Protein AF-G9JKN8-F1 (afdb_monomer_lite)

InterPro domains:
  IPR001750 NADH:quinone oxidoreductase/Mrp antiporter, transmembrane domain [PF00361] (1-66)

Secondary structure (DSSP, 8-state):
-HHHHHHHHHHHHHHHT--TT-HHHHHHHHHHHHHHHHHHHHHHHHHHHHHHHHS---HHHHHHHHH----

pLDDT: mean 93.38, std 10.43, range [43.5, 98.0]

Structure (mmCIF, N/CA/C/O backbone):
data_AF-G9JKN8-F1
#
_entry.id   AF-G9JKN8-F1
#
loop_
_atom_site.group_PDB
_atom_site.id
_atom_site.type_symbol
_atom_site.label_atom_id
_atom_site.label_alt_id
_atom_site.label_comp_id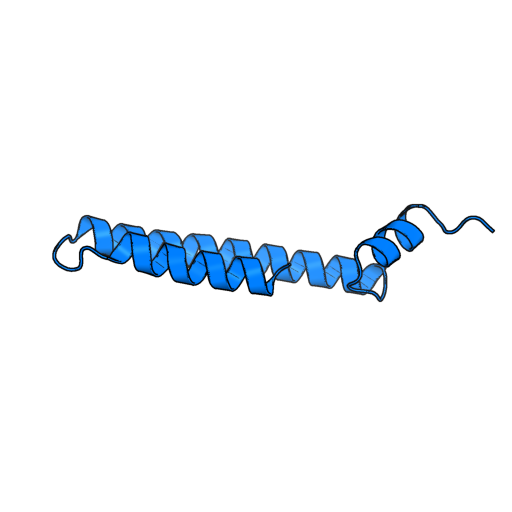
_atom_site.label_asym_id
_atom_site.label_entity_id
_atom_site.label_seq_id
_atom_site.pdbx_PDB_ins_code
_atom_site.Cartn_x
_atom_site.Cartn_y
_atom_site.Cartn_z
_atom_site.occupancy
_atom_site.B_iso_or_equiv
_atom_site.auth_seq_id
_atom_site.auth_comp_id
_atom_site.auth_asym_id
_atom_site.auth_atom_id
_atom_site.pdbx_PDB_model_num
ATOM 1 N N . VAL A 1 1 ? -1.491 -4.363 -10.005 1.00 92.19 1 VAL A N 1
ATOM 2 C CA . VAL A 1 1 ? -0.971 -4.549 -8.626 1.00 92.19 1 VAL A CA 1
ATOM 3 C C . VAL A 1 1 ? -1.446 -3.436 -7.697 1.00 92.19 1 VAL A C 1
ATOM 5 O O . VAL A 1 1 ? -2.256 -3.739 -6.836 1.00 92.19 1 VAL A O 1
ATOM 8 N N . TYR A 1 2 ? -1.045 -2.173 -7.906 1.00 96.12 2 TYR A N 1
ATOM 9 C CA . TYR A 1 2 ? -1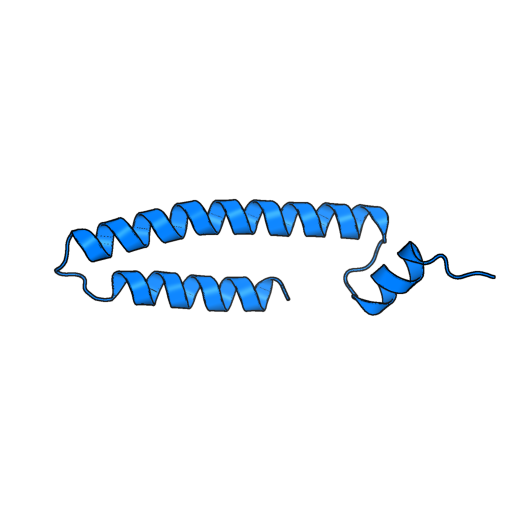.387 -1.038 -7.024 1.00 96.12 2 TYR A CA 1
ATOM 10 C C . TYR A 1 2 ? -2.876 -0.934 -6.648 1.00 96.12 2 TYR A C 1
ATOM 12 O O . TYR A 1 2 ? -3.206 -0.982 -5.472 1.00 96.12 2 TYR A O 1
ATOM 20 N N . LEU A 1 3 ? -3.785 -0.917 -7.631 1.00 96.31 3 LEU A N 1
ATOM 21 C CA . LEU A 1 3 ? -5.235 -0.865 -7.375 1.00 96.31 3 LEU A CA 1
ATOM 22 C C . LEU A 1 3 ? -5.757 -2.009 -6.489 1.00 96.31 3 LEU A C 1
ATOM 24 O O . LEU A 1 3 ? -6.651 -1.795 -5.678 1.00 96.31 3 LEU A O 1
ATOM 28 N N . GLY A 1 4 ? -5.206 -3.218 -6.633 1.00 97.62 4 GLY A N 1
ATOM 29 C CA . GLY A 1 4 ? -5.589 -4.351 -5.787 1.00 97.62 4 GLY A CA 1
ATOM 30 C C . GLY A 1 4 ? -5.122 -4.174 -4.342 1.00 97.62 4 GLY A C 1
ATOM 31 O O . GLY A 1 4 ? -5.844 -4.538 -3.418 1.00 97.62 4 GLY A O 1
ATOM 32 N N . LEU A 1 5 ? -3.945 -3.568 -4.150 1.00 97.12 5 LEU A N 1
ATOM 33 C CA . LEU A 1 5 ? -3.427 -3.226 -2.826 1.00 97.12 5 LEU A CA 1
ATOM 34 C C . LEU A 1 5 ? -4.242 -2.105 -2.176 1.00 97.12 5 LEU A C 1
ATOM 36 O O . LEU A 1 5 ? -4.571 -2.227 -1.003 1.00 97.12 5 LEU A O 1
ATOM 40 N N . GLU A 1 6 ? -4.631 -1.073 -2.928 1.00 97.31 6 GLU A N 1
ATOM 41 C CA . GLU A 1 6 ? -5.502 -0.002 -2.423 1.00 97.31 6 GLU A CA 1
ATOM 42 C C . GLU A 1 6 ? -6.872 -0.532 -1.996 1.00 97.31 6 GLU A C 1
ATOM 44 O O . GLU A 1 6 ? -7.350 -0.213 -0.909 1.00 97.31 6 GLU A O 1
ATOM 49 N N . LEU A 1 7 ? -7.488 -1.396 -2.809 1.00 97.88 7 LEU A N 1
ATOM 50 C CA . LEU A 1 7 ? -8.767 -2.016 -2.465 1.00 97.88 7 LEU A CA 1
ATOM 51 C C . LEU A 1 7 ? -8.657 -2.836 -1.170 1.00 97.88 7 LEU A C 1
ATOM 53 O O . LEU A 1 7 ? -9.472 -2.671 -0.262 1.00 97.88 7 LEU A O 1
ATOM 57 N N . LEU A 1 8 ? -7.627 -3.683 -1.063 1.00 97.75 8 LEU A N 1
ATOM 58 C CA . LEU A 1 8 ? -7.348 -4.460 0.145 1.00 97.75 8 LEU A CA 1
ATOM 59 C C . LEU A 1 8 ? -7.132 -3.551 1.363 1.00 97.75 8 LEU A C 1
ATOM 61 O O . LEU A 1 8 ? -7.686 -3.812 2.431 1.00 97.75 8 LEU A O 1
ATOM 65 N N . ALA A 1 9 ? -6.340 -2.491 1.202 1.00 96.69 9 ALA A N 1
ATOM 66 C CA . ALA A 1 9 ? -6.018 -1.550 2.264 1.00 96.69 9 ALA A CA 1
ATOM 67 C C . ALA A 1 9 ? -7.275 -0.838 2.776 1.00 96.69 9 ALA A C 1
ATOM 69 O O . ALA A 1 9 ? -7.531 -0.855 3.977 1.00 96.69 9 ALA A O 1
ATOM 70 N N . LEU A 1 10 ? -8.115 -0.308 1.880 1.00 96.31 10 LEU A N 1
ATOM 71 C CA . LEU A 1 10 ? -9.378 0.342 2.240 1.00 96.31 10 LEU A CA 1
ATOM 72 C C . LEU A 1 10 ? -10.322 -0.606 2.994 1.00 96.31 10 LEU A C 1
ATOM 74 O O . LEU A 1 10 ? -10.893 -0.220 4.017 1.00 96.31 10 LEU A O 1
ATOM 78 N N . CYS A 1 11 ? -10.449 -1.858 2.543 1.00 97.38 11 CYS A N 1
ATOM 79 C CA . CYS A 1 11 ? -11.223 -2.873 3.259 1.00 97.38 11 CYS A CA 1
ATOM 80 C C . CYS A 1 11 ? -10.641 -3.166 4.650 1.00 97.38 11 CYS A C 1
ATOM 82 O O . CYS A 1 11 ? -11.390 -3.297 5.618 1.00 97.38 11 CYS A O 1
ATOM 84 N N . SER A 1 12 ? -9.314 -3.234 4.773 1.00 97.00 12 SER A N 1
ATOM 85 C CA . SER A 1 12 ? -8.637 -3.477 6.049 1.00 97.00 12 SER A CA 1
ATOM 86 C C . SER A 1 12 ? -8.799 -2.308 7.025 1.00 97.00 12 SER A C 1
ATOM 88 O O . SER A 1 12 ? -9.102 -2.518 8.198 1.00 97.00 12 SER A O 1
ATOM 90 N N . TYR A 1 13 ? -8.700 -1.065 6.545 1.00 95.81 13 TYR A N 1
ATOM 91 C CA . TYR A 1 13 ? -8.954 0.133 7.346 1.00 95.81 13 TYR A CA 1
ATOM 92 C C . TYR A 1 13 ? -10.373 0.139 7.923 1.00 95.81 13 TYR A C 1
ATOM 94 O O . TYR A 1 13 ? -10.560 0.411 9.110 1.00 95.81 13 TYR A O 1
ATOM 102 N N . ALA A 1 14 ? -11.366 -0.219 7.102 1.00 95.44 14 ALA A N 1
ATOM 103 C CA . ALA A 1 14 ? -12.747 -0.361 7.550 1.00 95.44 14 ALA A CA 1
ATOM 104 C C . ALA A 1 14 ? -12.900 -1.483 8.591 1.00 95.44 14 ALA A C 1
ATOM 106 O O . ALA A 1 14 ? -13.614 -1.312 9.578 1.00 95.44 14 ALA A O 1
ATOM 107 N N . LEU A 1 15 ? -12.197 -2.605 8.405 1.00 97.50 15 LEU A N 1
ATOM 108 C CA . LEU A 1 15 ? -12.239 -3.744 9.320 1.00 97.50 15 LEU A CA 1
ATOM 109 C C . LEU A 1 15 ? -11.638 -3.414 10.696 1.00 97.50 15 LEU A C 1
ATOM 111 O O . LEU A 1 15 ? -12.208 -3.790 11.718 1.00 97.50 15 LEU A O 1
ATOM 115 N N . VAL A 1 16 ? -10.531 -2.666 10.749 1.00 97.19 16 VAL A N 1
ATOM 116 C CA . VAL A 1 16 ? -9.914 -2.229 12.017 1.00 97.19 16 VAL A CA 1
ATOM 117 C C . VAL A 1 16 ? -10.838 -1.292 12.807 1.00 97.19 16 VAL A C 1
ATOM 119 O O . VAL A 1 16 ? -10.856 -1.336 14.039 1.00 97.19 16 VAL A O 1
ATOM 122 N N . GLY A 1 17 ? -11.638 -0.481 12.110 1.00 96.06 17 GLY A N 1
ATOM 123 C CA . GLY A 1 17 ? -12.612 0.448 12.692 1.00 96.06 17 GLY A CA 1
ATOM 124 C C . GLY A 1 17 ? -14.022 -0.121 12.881 1.00 96.06 17 GLY A C 1
ATOM 125 O O . GLY A 1 17 ? -14.956 0.656 13.087 1.00 96.06 17 GLY A O 1
ATOM 126 N N . VAL A 1 18 ? -14.214 -1.443 12.775 1.00 96.94 18 VAL A N 1
ATOM 127 C CA . VAL A 1 18 ? -15.558 -2.048 12.787 1.00 96.94 18 VAL A CA 1
ATOM 128 C C . VAL A 1 18 ? -16.291 -1.832 14.116 1.00 96.94 18 VAL A C 1
ATOM 130 O O . VAL A 1 18 ? -17.508 -1.644 14.131 1.00 96.94 18 VAL A O 1
ATOM 133 N 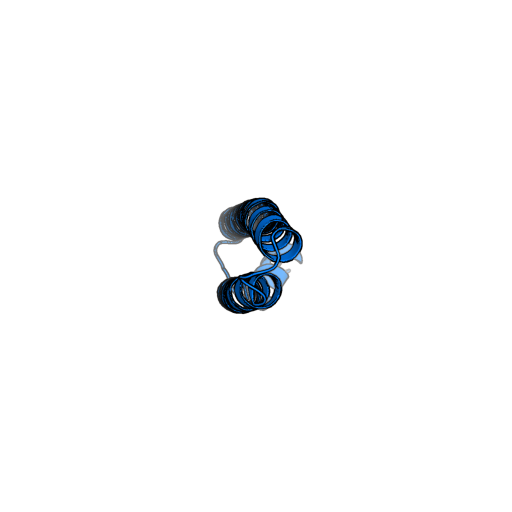N . ASN A 1 19 ? -15.560 -1.805 15.235 1.00 96.50 19 ASN A N 1
ATOM 134 C CA . ASN A 1 19 ? -16.129 -1.598 16.563 1.00 96.50 19 ASN A CA 1
ATOM 135 C C . ASN A 1 19 ? -16.181 -0.103 16.913 1.00 96.50 19 ASN A C 1
ATOM 137 O O . ASN A 1 19 ? -15.316 0.421 17.618 1.00 96.50 19 ASN A O 1
ATOM 141 N N . ARG A 1 20 ? -17.221 0.577 16.422 1.00 91.00 20 ARG A N 1
ATOM 142 C CA . ARG A 1 20 ? -17.375 2.040 16.521 1.00 91.00 20 ARG A CA 1
ATOM 143 C C . ARG A 1 20 ? -17.514 2.565 17.954 1.00 91.00 20 ARG A C 1
ATOM 145 O O . ARG A 1 20 ? -17.146 3.708 18.205 1.00 91.00 20 ARG A O 1
ATOM 152 N N . ASP A 1 21 ? -17.998 1.746 18.887 1.00 94.50 21 ASP A N 1
ATOM 153 C CA . ASP A 1 21 ? -18.152 2.136 20.297 1.00 94.50 21 ASP A CA 1
ATOM 154 C C . ASP A 1 21 ? -16.816 2.098 21.058 1.00 94.50 21 ASP A C 1
ATOM 156 O O . ASP A 1 21 ? -16.650 2.727 22.107 1.00 94.50 21 ASP A O 1
ATOM 160 N N . SER A 1 22 ? -15.820 1.391 20.515 1.00 96.69 22 SER A N 1
ATOM 161 C CA . SER A 1 22 ? -14.478 1.342 21.080 1.00 96.69 22 SER A CA 1
ATOM 162 C C . SER A 1 22 ? -13.632 2.514 20.590 1.00 96.69 22 SER A C 1
ATOM 164 O O . SER A 1 22 ? -13.220 2.593 19.428 1.00 96.69 22 SER A O 1
ATOM 166 N N . LYS A 1 23 ? -13.273 3.398 21.528 1.00 95.12 23 LYS A N 1
ATOM 167 C CA . LYS A 1 23 ? -12.322 4.494 21.282 1.00 95.12 23 LYS A CA 1
ATOM 168 C C . LYS A 1 23 ? -10.976 3.980 20.761 1.00 95.12 23 LYS A C 1
ATOM 170 O O . LYS A 1 23 ? -10.401 4.593 19.869 1.00 95.12 23 LYS A O 1
ATOM 175 N N . ILE A 1 24 ? -10.522 2.826 21.260 1.00 97.12 24 ILE A N 1
ATOM 176 C CA . ILE A 1 24 ? -9.267 2.191 20.833 1.00 97.12 24 ILE A CA 1
ATOM 177 C C . ILE A 1 24 ? -9.360 1.740 19.370 1.00 97.12 24 ILE A C 1
ATOM 179 O O . ILE A 1 24 ? -8.430 1.975 18.607 1.00 97.12 24 ILE A O 1
ATOM 183 N N . SER A 1 25 ? -10.481 1.131 18.961 1.00 96.88 25 SER A N 1
ATOM 184 C CA . SER A 1 25 ? -10.694 0.698 17.567 1.00 96.88 25 SER A CA 1
ATOM 185 C C . SER A 1 25 ? -10.712 1.892 16.612 1.00 96.88 25 SER A C 1
ATOM 187 O O . SER A 1 25 ? -10.048 1.863 15.578 1.00 96.88 25 SER A O 1
ATOM 189 N N . THR A 1 26 ? -11.390 2.975 16.997 1.00 95.50 26 THR A N 1
ATOM 190 C CA . THR A 1 26 ? -11.449 4.207 16.195 1.00 95.50 26 THR A CA 1
ATOM 191 C C . THR A 1 26 ? -10.071 4.862 16.060 1.00 95.50 26 THR A C 1
ATOM 193 O O . THR A 1 26 ? -9.667 5.249 14.963 1.00 95.50 26 THR A O 1
ATOM 196 N N . GLU A 1 27 ? -9.311 4.948 17.155 1.00 97.06 27 GLU A N 1
ATOM 197 C CA . GLU A 1 27 ? -7.951 5.492 17.142 1.00 97.06 27 GLU A CA 1
ATOM 198 C C . GLU A 1 27 ? -6.993 4.619 16.315 1.00 97.06 27 GLU A C 1
ATOM 200 O O . GLU A 1 27 ? -6.208 5.140 15.521 1.00 97.06 27 GLU A O 1
ATOM 205 N N . ALA A 1 28 ? -7.076 3.293 16.456 1.00 97.38 28 ALA A N 1
ATOM 206 C CA . ALA A 1 28 ? -6.270 2.351 15.686 1.00 97.38 28 ALA A CA 1
ATOM 207 C C . ALA A 1 28 ? -6.562 2.449 14.183 1.00 97.38 28 ALA A C 1
ATOM 209 O O . ALA A 1 28 ? -5.623 2.496 13.390 1.00 97.38 28 ALA A O 1
ATOM 210 N N . ALA A 1 29 ? -7.836 2.546 13.789 1.00 96.88 29 ALA A N 1
ATOM 211 C CA . ALA A 1 29 ? -8.227 2.717 12.393 1.00 96.88 29 ALA A CA 1
ATOM 212 C C . ALA A 1 29 ? -7.662 4.016 11.805 1.00 96.88 29 ALA A C 1
ATOM 214 O O . ALA A 1 29 ? -7.076 3.997 10.725 1.00 96.88 29 ALA A O 1
ATOM 215 N N . MET A 1 30 ? -7.751 5.129 12.543 1.00 96.50 30 MET A N 1
ATOM 216 C CA . MET A 1 30 ? -7.195 6.412 12.104 1.00 96.50 30 MET A CA 1
ATOM 217 C C . MET A 1 30 ? -5.672 6.346 11.934 1.00 96.50 30 MET A C 1
ATOM 219 O O . MET A 1 30 ? -5.143 6.761 10.904 1.00 96.50 30 MET A O 1
ATOM 223 N N . LYS A 1 31 ? -4.956 5.771 12.910 1.00 97.31 31 LYS A N 1
ATOM 224 C CA . LYS A 1 31 ? -3.501 5.567 12.814 1.00 97.31 31 LYS A CA 1
ATOM 225 C C . LYS A 1 31 ? -3.137 4.688 11.622 1.00 97.31 31 LYS A C 1
ATOM 227 O O . LYS A 1 31 ? -2.179 4.991 10.914 1.00 97.31 31 LYS A O 1
ATOM 232 N N . TYR A 1 32 ? -3.904 3.626 11.387 1.00 97.44 32 TYR A N 1
ATOM 233 C CA . TYR A 1 32 ? -3.634 2.695 10.302 1.00 97.44 32 TYR A CA 1
ATOM 234 C C . TYR A 1 32 ? -3.866 3.329 8.925 1.00 97.44 32 TYR A C 1
ATOM 236 O O . TYR A 1 32 ? -3.017 3.185 8.051 1.00 97.44 32 TYR A O 1
ATOM 244 N N . ILE A 1 33 ? -4.935 4.114 8.759 1.00 97.38 33 ILE A N 1
ATOM 245 C CA . ILE A 1 33 ? -5.198 4.885 7.534 1.00 97.38 33 ILE A CA 1
ATOM 246 C C . ILE A 1 33 ? -4.068 5.885 7.259 1.00 97.38 33 ILE A C 1
ATOM 248 O O . ILE A 1 33 ? -3.584 5.977 6.132 1.00 97.38 33 ILE A O 1
ATOM 252 N N . VAL A 1 34 ? -3.620 6.638 8.269 1.00 97.69 34 VAL A N 1
ATOM 253 C CA . VAL A 1 34 ? -2.555 7.644 8.097 1.00 97.69 34 VAL A CA 1
ATOM 254 C C . VAL A 1 34 ? -1.224 6.985 7.729 1.00 97.69 34 VAL A C 1
ATOM 256 O O . VAL A 1 34 ? -0.593 7.378 6.751 1.00 97.69 34 VAL A O 1
ATOM 259 N N . LEU A 1 35 ? -0.805 5.951 8.460 1.00 97.38 35 LEU A N 1
ATOM 260 C CA . LEU A 1 35 ? 0.442 5.244 8.150 1.00 97.38 35 LEU A CA 1
ATOM 261 C C . LEU A 1 35 ? 0.367 4.536 6.792 1.00 97.38 35 LEU A C 1
ATOM 263 O O . LEU A 1 35 ? 1.323 4.563 6.018 1.00 97.38 35 LEU A O 1
ATOM 267 N N . GLY A 1 36 ? -0.778 3.929 6.487 1.00 96.69 36 GLY A N 1
ATOM 268 C CA . GLY A 1 36 ? -0.982 3.195 5.250 1.00 96.69 36 GLY A CA 1
ATOM 269 C C . GLY A 1 36 ? -1.091 4.096 4.017 1.00 96.69 36 GLY A C 1
ATOM 270 O O . GLY A 1 36 ? -0.518 3.767 2.982 1.00 96.69 36 GLY A O 1
ATOM 271 N N . SER A 1 37 ? -1.725 5.269 4.118 1.00 96.12 37 SER A N 1
ATOM 272 C CA . SER A 1 37 ? -1.756 6.259 3.026 1.00 96.12 37 SER A CA 1
ATOM 273 C C . SER A 1 37 ? -0.369 6.821 2.702 1.00 96.12 37 SER A C 1
ATOM 275 O O . SER A 1 37 ? -0.033 6.967 1.527 1.00 96.12 37 SER A O 1
ATOM 277 N N . LEU A 1 38 ? 0.480 7.054 3.710 1.00 97.88 38 LEU A N 1
ATOM 278 C CA . LEU A 1 38 ? 1.876 7.440 3.484 1.00 97.88 38 LEU A CA 1
ATOM 279 C C . LEU A 1 38 ? 2.664 6.330 2.774 1.00 97.88 38 LEU A C 1
ATOM 281 O O . LEU A 1 38 ? 3.352 6.601 1.790 1.00 97.88 38 LEU A O 1
ATOM 285 N N . ALA A 1 39 ? 2.534 5.079 3.225 1.00 97.25 39 ALA A N 1
ATOM 286 C CA . ALA A 1 39 ? 3.185 3.936 2.584 1.00 97.25 39 ALA A CA 1
ATOM 287 C C . ALA A 1 39 ? 2.708 3.732 1.133 1.00 97.25 39 ALA A C 1
ATOM 289 O O . ALA A 1 39 ? 3.525 3.487 0.245 1.00 97.25 39 ALA A O 1
ATOM 290 N N . SER A 1 40 ? 1.405 3.889 0.879 1.00 97.12 40 SER A N 1
ATOM 291 C CA . SER A 1 40 ? 0.825 3.842 -0.468 1.00 97.12 40 SER A CA 1
ATOM 292 C C . SER A 1 40 ? 1.377 4.946 -1.369 1.00 97.12 40 SER A C 1
ATOM 294 O O . SER A 1 40 ? 1.771 4.675 -2.504 1.00 97.12 40 SER A O 1
ATOM 296 N N . GLY A 1 41 ? 1.487 6.175 -0.856 1.00 97.62 41 GLY A N 1
ATOM 297 C CA . GLY A 1 41 ? 2.093 7.289 -1.582 1.00 97.62 41 GLY A CA 1
ATOM 298 C C . GLY A 1 41 ? 3.545 7.010 -1.974 1.00 97.62 41 GLY A C 1
ATOM 299 O O . GLY A 1 41 ? 3.919 7.216 -3.129 1.00 97.62 41 GLY A O 1
ATOM 300 N N . LEU A 1 42 ? 4.352 6.471 -1.052 1.00 98.00 42 LEU A N 1
ATOM 301 C CA . LEU A 1 42 ? 5.729 6.057 -1.348 1.00 98.00 42 LEU A CA 1
ATOM 302 C C . LEU A 1 42 ? 5.780 4.955 -2.414 1.00 98.00 42 LEU A C 1
ATOM 304 O O . LEU A 1 42 ? 6.618 5.011 -3.313 1.00 98.00 42 LEU A O 1
ATOM 308 N N . LEU A 1 43 ? 4.881 3.970 -2.338 1.00 97.31 43 LEU A N 1
ATOM 309 C CA . LEU A 1 43 ? 4.799 2.895 -3.322 1.00 97.31 43 LEU A CA 1
ATOM 310 C C . LEU A 1 43 ? 4.441 3.433 -4.714 1.00 97.31 43 LEU A C 1
ATOM 312 O O . LEU A 1 43 ? 5.097 3.073 -5.690 1.00 97.31 43 LEU A O 1
ATOM 316 N N . LEU A 1 44 ? 3.431 4.301 -4.809 1.00 97.56 44 LEU A N 1
ATOM 317 C CA . LEU A 1 44 ? 3.015 4.909 -6.072 1.00 97.56 44 LEU A CA 1
ATOM 318 C C . LEU A 1 44 ? 4.130 5.777 -6.664 1.00 97.56 44 LEU A C 1
ATOM 320 O O . LEU A 1 44 ? 4.395 5.704 -7.863 1.00 97.56 44 LEU A O 1
ATOM 324 N N . TYR A 1 45 ? 4.827 6.546 -5.824 1.00 97.75 45 TYR A N 1
ATOM 325 C CA . TYR A 1 45 ? 5.991 7.319 -6.243 1.00 97.75 45 TYR A CA 1
ATOM 326 C C . TYR A 1 45 ? 7.117 6.411 -6.762 1.00 97.75 45 TYR A C 1
ATOM 328 O O . TYR A 1 45 ? 7.658 6.656 -7.837 1.00 97.75 45 TYR A O 1
ATOM 336 N N . GLY A 1 46 ? 7.409 5.305 -6.072 1.00 96.69 46 GLY A N 1
ATOM 337 C CA . GLY A 1 46 ? 8.359 4.295 -6.544 1.00 96.69 46 GLY A CA 1
ATOM 338 C C . GLY A 1 46 ? 7.962 3.694 -7.895 1.00 96.69 46 GLY A C 1
ATOM 339 O O . GLY A 1 46 ? 8.788 3.625 -8.803 1.00 96.69 46 GLY A O 1
ATOM 340 N N . MET A 1 47 ? 6.687 3.336 -8.079 1.00 96.25 47 MET A N 1
ATOM 341 C CA . MET A 1 47 ? 6.175 2.867 -9.373 1.00 96.25 47 MET A CA 1
ATOM 342 C C . MET A 1 47 ? 6.310 3.933 -10.467 1.00 96.25 47 MET A C 1
ATOM 344 O O . MET A 1 47 ? 6.660 3.595 -11.595 1.00 96.25 47 MET A O 1
ATOM 348 N N . SER A 1 48 ? 6.092 5.210 -10.141 1.00 96.62 48 SER A N 1
ATOM 349 C CA . SER A 1 48 ? 6.299 6.321 -11.0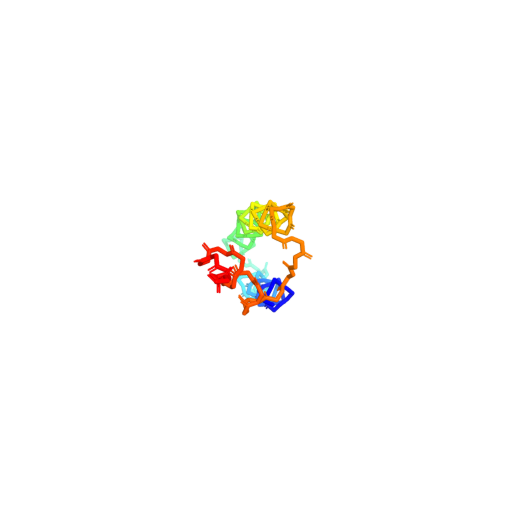76 1.00 96.62 48 SER A CA 1
ATOM 350 C C . SER A 1 48 ? 7.758 6.447 -11.513 1.00 96.62 48 SER A C 1
ATOM 352 O O . SER A 1 48 ? 8.006 6.731 -12.681 1.00 96.62 48 SER A O 1
ATOM 354 N N . LEU A 1 49 ? 8.723 6.238 -10.611 1.00 96.44 49 LEU A N 1
ATOM 355 C CA . LEU A 1 49 ? 10.150 6.259 -10.954 1.00 96.44 49 LEU A CA 1
ATOM 356 C C . LEU A 1 49 ? 10.529 5.080 -11.857 1.00 96.44 49 LEU A C 1
ATOM 358 O O . LEU A 1 49 ? 11.230 5.271 -12.847 1.00 96.44 49 LEU A O 1
ATOM 362 N N . ILE A 1 50 ? 10.024 3.877 -11.559 1.00 95.12 50 ILE A N 1
ATOM 363 C CA . ILE A 1 50 ? 10.245 2.685 -12.395 1.00 95.12 50 ILE A CA 1
ATOM 364 C C . ILE A 1 50 ? 9.651 2.900 -13.787 1.00 95.12 50 ILE A C 1
ATOM 366 O O . ILE A 1 50 ? 10.316 2.639 -14.787 1.00 95.12 50 ILE A O 1
ATOM 370 N N . TYR A 1 51 ? 8.427 3.421 -13.863 1.00 95.25 51 TYR A N 1
ATOM 371 C CA . TYR A 1 51 ? 7.807 3.778 -15.133 1.00 95.25 51 TYR A CA 1
ATOM 372 C C . TYR A 1 51 ? 8.615 4.848 -15.877 1.00 95.25 51 TYR A C 1
ATOM 374 O O . TYR A 1 51 ? 8.847 4.709 -17.071 1.00 95.25 51 TYR A O 1
ATOM 382 N N . GLY A 1 52 ? 9.106 5.877 -15.181 1.00 95.00 52 GLY A N 1
ATOM 383 C CA . GLY A 1 52 ? 9.955 6.910 -15.776 1.00 95.00 52 GLY A CA 1
ATOM 384 C C . GLY A 1 52 ? 11.263 6.367 -16.361 1.00 95.00 52 GLY A C 1
ATOM 385 O O . GLY A 1 52 ? 11.724 6.874 -17.378 1.00 95.00 52 GLY A O 1
ATOM 386 N N . ALA A 1 53 ? 11.836 5.322 -15.757 1.00 93.69 53 ALA A N 1
ATOM 387 C CA . ALA A 1 53 ? 13.061 4.682 -16.236 1.00 93.69 53 ALA A CA 1
ATOM 388 C C . ALA A 1 53 ? 12.828 3.628 -17.336 1.00 93.69 53 ALA A C 1
ATOM 390 O O . ALA A 1 53 ? 13.691 3.441 -18.188 1.00 93.69 53 ALA A O 1
ATOM 391 N N . THR A 1 54 ? 11.691 2.924 -17.318 1.00 94.56 54 THR A N 1
ATOM 392 C CA . THR A 1 54 ? 11.430 1.762 -18.198 1.00 94.56 54 THR A CA 1
ATOM 393 C C . THR A 1 54 ? 10.412 2.022 -19.307 1.00 94.56 54 THR A C 1
ATOM 395 O O . THR A 1 54 ? 10.345 1.262 -20.268 1.00 94.56 54 THR A O 1
ATOM 398 N N . GLY A 1 55 ? 9.584 3.061 -19.183 1.00 93.62 55 GLY A N 1
ATOM 399 C CA . GLY A 1 55 ? 8.520 3.397 -20.133 1.00 93.62 55 GLY A CA 1
ATOM 400 C C . GLY A 1 55 ? 7.327 2.434 -20.137 1.00 93.62 55 GLY A C 1
ATOM 401 O O . GLY A 1 55 ? 6.424 2.582 -20.958 1.00 93.62 55 GLY A O 1
ATOM 402 N N . THR A 1 56 ? 7.288 1.446 -19.238 1.00 93.19 56 THR A N 1
ATOM 403 C CA . THR A 1 56 ? 6.224 0.437 -19.186 1.00 93.19 56 THR A CA 1
ATOM 404 C C . THR A 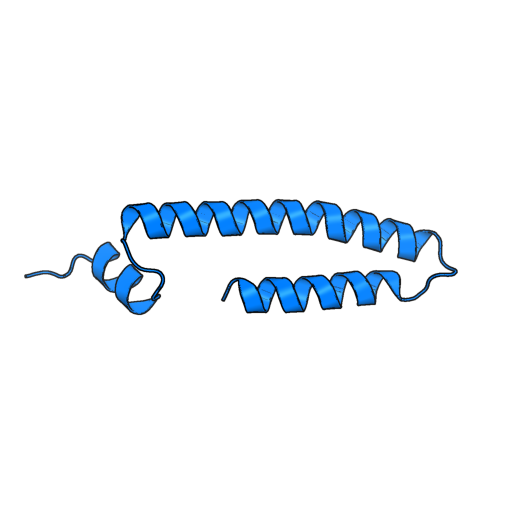1 56 ? 5.807 0.123 -17.753 1.00 93.19 56 THR A C 1
ATOM 406 O O . THR A 1 56 ? 6.575 0.256 -16.806 1.00 93.19 56 THR A O 1
ATOM 409 N N . LEU A 1 57 ? 4.547 -0.280 -17.587 1.00 93.75 57 LEU A N 1
ATOM 410 C CA . LEU A 1 57 ? 3.982 -0.755 -16.317 1.00 93.75 57 LEU A CA 1
ATOM 411 C C . LEU A 1 57 ? 3.856 -2.287 -16.277 1.00 93.75 57 LEU A C 1
ATOM 413 O O . LEU A 1 57 ? 3.409 -2.852 -15.277 1.00 93.75 57 LEU A O 1
ATOM 417 N N . SER A 1 58 ? 4.212 -2.964 -17.371 1.00 94.81 58 SER A N 1
ATOM 418 C CA . SER A 1 58 ? 4.182 -4.421 -17.468 1.00 94.81 58 SER A CA 1
ATOM 419 C C . SER A 1 58 ? 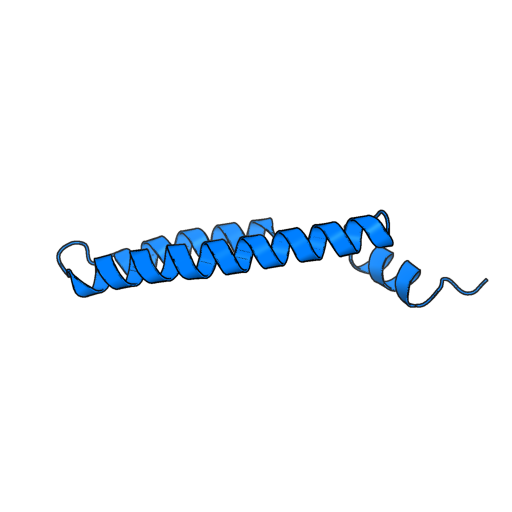5.401 -5.016 -16.768 1.00 94.81 58 SER A C 1
ATOM 421 O O . SER A 1 58 ? 6.528 -4.669 -17.107 1.00 94.81 58 SER A O 1
ATOM 423 N N . LEU A 1 59 ? 5.192 -5.934 -15.819 1.00 93.19 59 LEU A N 1
ATOM 424 C CA . LEU A 1 59 ? 6.287 -6.585 -15.084 1.00 93.19 59 LEU A CA 1
ATOM 425 C C . LEU A 1 59 ? 7.277 -7.317 -16.014 1.00 93.19 59 LEU A C 1
ATOM 427 O O . LEU A 1 59 ? 8.476 -7.115 -15.838 1.00 93.19 59 LEU A O 1
ATOM 431 N N . PRO A 1 60 ? 6.824 -8.103 -17.014 1.00 94.31 60 PRO A N 1
ATOM 432 C CA . PRO A 1 60 ? 7.723 -8.664 -18.022 1.00 94.31 60 PRO A CA 1
ATOM 433 C C . PRO A 1 60 ? 8.540 -7.594 -18.757 1.00 94.31 60 PRO A C 1
ATOM 435 O O . PRO A 1 60 ? 9.757 -7.698 -18.817 1.00 94.31 60 PRO A O 1
ATOM 438 N N . GLY A 1 61 ? 7.902 -6.507 -19.207 1.00 93.44 61 GLY A N 1
ATOM 439 C CA . GLY A 1 61 ? 8.605 -5.432 -19.918 1.00 93.44 61 GLY A CA 1
ATOM 440 C C . GLY A 1 61 ? 9.629 -4.696 -19.045 1.00 93.44 61 GLY A C 1
ATOM 441 O O . GLY A 1 61 ? 10.695 -4.328 -19.521 1.00 93.44 61 GLY A O 1
ATOM 442 N N . ILE A 1 62 ? 9.343 -4.528 -17.750 1.00 94.25 62 ILE A N 1
ATOM 443 C CA . ILE A 1 62 ? 10.309 -4.001 -16.776 1.00 94.25 62 ILE A CA 1
ATOM 444 C C . ILE A 1 62 ? 11.509 -4.952 -16.649 1.00 94.25 62 ILE A C 1
ATOM 446 O O . ILE A 1 62 ? 12.649 -4.494 -16.624 1.00 94.25 62 ILE A O 1
ATOM 450 N N . SER A 1 63 ? 11.269 -6.267 -16.590 1.00 94.25 63 SER A N 1
ATOM 451 C CA . SER A 1 63 ? 12.333 -7.277 -16.532 1.00 94.25 63 SER A CA 1
ATOM 452 C C . SER A 1 63 ? 13.241 -7.218 -17.759 1.00 94.25 63 SER A C 1
ATOM 454 O O . SER A 1 63 ? 14.460 -7.217 -17.591 1.00 94.25 63 SER A O 1
ATOM 456 N N . ASP A 1 64 ? 12.658 -7.122 -18.956 1.00 94.00 64 ASP A N 1
ATOM 457 C CA . ASP A 1 64 ? 13.393 -7.067 -20.226 1.00 94.00 64 ASP A CA 1
ATOM 458 C C . ASP A 1 64 ? 14.300 -5.831 -20.303 1.00 94.00 64 ASP A C 1
ATOM 460 O O . ASP A 1 64 ? 15.476 -5.936 -20.649 1.00 94.00 64 ASP A O 1
ATOM 464 N N . VAL A 1 65 ? 13.790 -4.659 -19.903 1.00 92.75 65 VAL A N 1
ATOM 465 C CA . VAL A 1 65 ? 14.578 -3.415 -19.880 1.00 92.75 65 VAL A CA 1
ATOM 466 C C . VAL A 1 65 ? 15.715 -3.488 -18.854 1.00 92.75 65 VAL A C 1
ATOM 468 O O . VAL A 1 65 ? 16.822 -3.034 -19.132 1.00 92.75 65 VAL A O 1
ATOM 471 N N . ILE A 1 66 ? 15.471 -4.070 -17.673 1.00 89.50 66 ILE A N 1
ATOM 472 C CA . ILE A 1 66 ? 16.472 -4.163 -16.596 1.00 89.50 66 ILE A CA 1
ATOM 473 C C . ILE A 1 66 ? 17.561 -5.193 -16.906 1.00 89.50 66 ILE A C 1
ATOM 475 O O . ILE A 1 66 ? 18.725 -4.954 -16.592 1.00 89.50 66 ILE A O 1
ATOM 479 N N . HIS A 1 67 ? 17.204 -6.339 -17.491 1.00 88.38 67 HIS A N 1
ATOM 480 C CA . HIS A 1 67 ? 18.187 -7.369 -17.841 1.00 88.38 67 HIS A CA 1
ATOM 481 C C . HIS A 1 67 ? 19.029 -6.968 -19.054 1.00 88.38 67 HIS A C 1
ATOM 483 O O . HIS A 1 67 ? 20.040 -7.613 -19.321 1.00 88.38 67 HIS A O 1
ATOM 489 N N . GLY A 1 68 ? 18.638 -5.886 -19.739 1.00 69.69 68 GLY A N 1
ATOM 490 C CA . GLY A 1 68 ? 19.130 -5.546 -21.055 1.00 69.69 68 GLY A CA 1
ATOM 491 C C . GLY A 1 68 ? 18.667 -6.636 -22.001 1.00 69.69 68 GLY A C 1
ATOM 492 O O . GLY A 1 68 ? 19.211 -7.739 -21.989 1.00 69.69 68 GLY A O 1
ATOM 493 N N . SER A 1 69 ? 17.667 -6.342 -22.829 1.00 53.66 69 SER A N 1
ATOM 494 C CA . SER A 1 69 ? 17.495 -7.071 -24.079 1.00 53.66 69 SER A CA 1
ATOM 495 C C . SER A 1 69 ? 18.834 -6.993 -24.805 1.00 53.66 69 SER A C 1
ATOM 497 O O . SER A 1 69 ? 19.175 -5.980 -25.415 1.00 53.66 69 SER A O 1
ATOM 499 N N . SER A 1 70 ? 19.624 -8.038 -24.587 1.00 44.03 70 SER A N 1
ATOM 500 C CA . SER A 1 70 ? 20.838 -8.355 -25.292 1.00 44.03 70 SER A CA 1
ATOM 501 C C . SER A 1 70 ? 20.354 -8.574 -26.709 1.00 44.03 70 SER A C 1
ATOM 503 O O . SER A 1 70 ? 19.661 -9.553 -26.988 1.00 44.03 70 SER A O 1
ATOM 505 N N . GLU A 1 71 ? 20.621 -7.596 -27.566 1.00 43.50 71 GLU A N 1
ATOM 506 C CA . GLU A 1 71 ? 21.003 -7.964 -28.923 1.00 43.50 71 GLU A CA 1
ATOM 507 C C . GLU A 1 71 ? 22.208 -8.915 -28.864 1.00 43.50 71 GLU A C 1
ATOM 509 O O . GLU A 1 71 ? 23.082 -8.721 -27.982 1.00 43.50 71 GLU A O 1
#

Foldseek 3Di:
DLVVVVVVLVVVLCVLLVPVVDPVSVVVSVVSCVVVVVVSVVVVVVLVVLCVQQVDSDPVSSVCVVVPPDD

Organism: Xylella fastidiosa (NCBI:txid2371)

Radius of gyration: 17.65 Å; chains: 1; bounding box: 39×16×50 Å

Sequence (71 aa):
VYLGLELLALCSYALVGVNRDSKISTEAAMKYIVLGSLASGLLLYGMSLIYGATGTLSLPGISDVIHGSSE